Protein 3IHW (pdb70)

Sequence (167 aa):
FQGPELKVGIVGNLSSGKSALVHRYLTGTYVQEESSPEGGRFKKEIVVDGQSYLLLIRDEGGPPELQFAAWVDAVVFVFSLEDEISFQQTVYNYFLRLCSFRNASSEVPMMVLVGTQDAISAANPRVIIDDSRARKLSTDLKRCTYYETCATYGLNVERVFQDVAQKVVALR

Structure (mmCIF, N/CA/C/O backb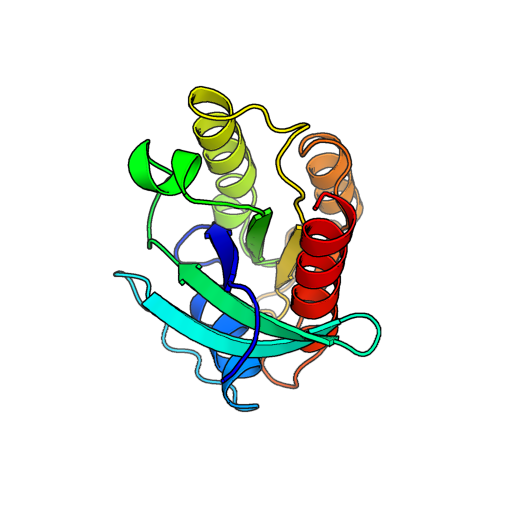one):
data_3IHW
#
_entry.id   3IHW
#
_cell.length_a   42.345
_cell.length_b   54.176
_cell.length_c   73.545
_cell.angle_alpha   90.000
_cell.angle_beta   90.000
_cell.angle_gamma   90.000
#
_symmetry.space_group_name_H-M   'P 21 21 21'
#
loop_
_entity.id
_entity.type
_entity.pdbx_description
1 polymer CENTG3
2 non-polymer 'UNKNOWN ATOM OR ION'
3 water water
#
loop_
_atom_site.group_PDB
_atom_site.id
_atom_site.type_symbol
_atom_site.label_atom_id
_atom_site.label_alt_id
_atom_site.label_comp_id
_atom_site.label_asym_id
_atom_site.label_entity_id
_atom_site.label_seq_id
_atom_site.pdbx_PDB_ins_code
_atom_site.Cartn_x
_atom_site.Cartn_y
_atom_site.Cartn_z
_atom_site.occupancy
_atom_site.B_iso_or_equiv
_atom_site.auth_seq_id
_atom_site.auth_comp_id
_atom_site.auth_asym_id
_atom_site.auth_atom_id
_atom_site.pdbx_PDB_model_num
ATOM 1 N N . PHE A 1 16 ? 13.575 34.156 26.339 1.00 34.89 87 PHE A N 1
ATOM 2 C CA . PHE A 1 16 ? 13.550 34.602 24.913 1.00 35.76 87 PHE A CA 1
ATOM 3 C C . PHE A 1 16 ? 14.102 33.473 24.027 1.00 34.97 87 PHE A C 1
ATOM 4 O O . PHE A 1 16 ? 15.312 33.359 23.880 1.00 36.43 87 PHE A O 1
ATOM 6 N N . GLN A 1 17 ? 13.212 32.640 23.470 1.00 34.56 88 GLN A N 1
ATOM 7 C CA . GLN A 1 17 ? 13.577 31.409 22.723 1.00 33.36 88 GLN A CA 1
ATOM 8 C C . GLN A 1 17 ? 13.352 31.419 21.194 1.00 32.88 88 GLN A C 1
ATOM 9 O O . GLN A 1 17 ? 13.615 30.380 20.528 1.00 32.32 88 GLN A O 1
ATOM 11 N N . GLY A 1 18 ? 12.848 32.541 20.649 1.00 30.93 89 GLY A N 1
ATOM 12 C CA . GLY A 1 18 ? 12.578 32.666 19.225 1.00 29.34 89 GLY A CA 1
ATOM 13 C C . GLY A 1 18 ? 11.172 32.275 18.762 1.00 27.94 89 GLY A C 1
ATOM 14 O O . GLY A 1 18 ? 10.371 31.732 19.527 1.00 26.92 89 GLY A O 1
ATOM 15 N N . PRO A 1 19 ? 10.872 32.551 17.486 1.00 26.26 90 PRO A N 1
ATOM 16 C CA . PRO A 1 19 ? 9.537 32.323 16.930 1.00 24.76 90 PRO A CA 1
ATOM 17 C C . PRO A 1 19 ? 9.036 30.874 17.075 1.00 22.97 90 PRO A C 1
ATOM 18 O O . PRO A 1 19 ? 9.838 29.924 16.961 1.00 22.22 90 PRO A O 1
ATOM 22 N N . GLU A 1 20 ? 7.728 30.711 17.284 1.00 19.78 91 GLU A N 1
ATOM 23 C CA . GLU A 1 20 ? 7.171 29.385 17.427 1.00 18.83 91 GLU A CA 1
ATOM 24 C C . GLU A 1 20 ? 6.933 28.720 16.062 1.00 18.16 91 GLU A C 1
ATOM 25 O O . GLU A 1 20 ? 6.489 29.363 15.108 1.00 17.40 91 GLU A O 1
ATOM 31 N N . LEU A 1 21 ? 7.295 27.438 15.978 1.00 17.01 92 LEU A N 1
ATOM 32 C CA . LEU A 1 21 ? 6.972 26.601 14.817 1.00 16.62 92 LEU A CA 1
ATOM 33 C C . LEU A 1 21 ? 6.116 25.444 15.281 1.00 15.96 92 LEU A C 1
ATOM 34 O O . LEU A 1 21 ? 6.423 24.825 16.289 1.00 16.24 92 LEU A O 1
ATOM 39 N N . LYS A 1 22 ? 5.061 25.138 14.516 1.00 16.49 93 LYS A N 1
ATOM 40 C CA . LYS A 1 22 ? 4.046 24.184 14.935 1.00 16.86 93 LYS A CA 1
ATOM 41 C C . LYS A 1 22 ? 4.187 22.869 14.162 1.00 15.63 93 LYS A C 1
ATOM 42 O O . LYS A 1 22 ? 3.944 22.813 12.976 1.00 16.21 93 LYS A O 1
ATOM 48 N N . VAL A 1 23 ? 4.596 21.818 14.868 1.00 15.77 94 VAL A N 1
ATOM 49 C CA . VAL A 1 23 ? 4.846 20.520 14.252 1.00 14.59 94 VAL A CA 1
ATOM 50 C C . VAL A 1 23 ? 3.949 19.484 14.863 1.00 13.75 94 VAL A C 1
ATOM 51 O O . VAL A 1 23 ? 4.008 19.243 16.054 1.00 13.80 94 VAL A O 1
ATOM 55 N N . GLY A 1 24 ? 3.094 18.900 14.028 1.00 13.46 95 GLY A N 1
ATOM 56 C CA . GLY A 1 24 ? 2.233 17.813 14.433 1.00 14.12 95 GLY A CA 1
ATOM 57 C C . GLY A 1 24 ? 2.846 16.503 14.032 1.00 14.09 95 GLY A C 1
ATOM 58 O O . GLY A 1 24 ? 3.560 16.457 13.057 1.00 14.13 95 GLY A O 1
ATOM 59 N N . ILE A 1 25 ? 2.582 15.471 14.835 1.00 13.97 96 ILE A N 1
ATOM 60 C CA . ILE A 1 25 ? 3.075 14.115 14.651 1.00 15.05 96 ILE A CA 1
ATOM 61 C C . ILE A 1 25 ? 1.824 13.252 14.493 1.00 15.27 96 ILE A C 1
ATOM 62 O O . ILE A 1 25 ? 0.931 13.254 15.360 1.00 15.10 96 ILE A O 1
ATOM 67 N N . VAL A 1 26 ? 1.756 12.520 13.391 1.00 15.90 97 VAL A N 1
ATOM 68 C CA . VAL A 1 26 ? 0.555 11.787 13.001 1.00 16.99 97 VAL A CA 1
ATOM 69 C C . VAL A 1 26 ? 0.867 10.317 12.645 1.00 17.51 97 VAL A C 1
ATOM 70 O O . VAL A 1 26 ? 1.757 10.040 11.827 1.00 17.69 97 VAL A O 1
ATOM 74 N N . GLY A 1 27 ? 0.113 9.395 13.260 1.00 17.38 98 GLY A N 1
ATOM 75 C CA . GLY A 1 27 ? 0.206 7.952 12.982 1.00 17.13 98 GLY A CA 1
ATOM 76 C C . GLY A 1 27 ? -0.567 7.168 14.036 1.00 18.11 98 GLY A C 1
ATOM 77 O O . GLY A 1 27 ? -1.094 7.754 14.994 1.00 17.46 98 GLY A O 1
ATOM 78 N N . ASN A 1 28 ? -0.593 5.840 13.911 1.00 18.45 99 ASN A N 1
ATOM 79 C CA . ASN A 1 28 ? -1.408 5.034 14.804 1.00 18.74 99 ASN A CA 1
ATOM 80 C C . ASN A 1 28 ? -0.592 4.610 16.050 1.00 19.06 99 ASN A C 1
ATOM 81 O O . ASN A 1 28 ? 0.577 4.979 16.228 1.00 17.61 99 ASN A O 1
ATOM 86 N N . LEU A 1 29 ? -1.249 3.937 16.963 1.00 19.53 100 LEU A N 1
ATOM 87 C CA . LEU A 1 29 ? -0.603 3.566 18.203 1.00 20.96 100 LEU A CA 1
ATOM 88 C C . LEU A 1 29 ? 0.541 2.564 18.090 1.00 21.29 100 LEU A C 1
ATOM 89 O O . LEU A 1 29 ? 1.302 2.401 19.052 1.00 22.54 100 LEU A O 1
ATOM 94 N N . SER A 1 30 ? 0.657 1.882 16.950 1.00 20.22 101 SER A N 1
ATOM 95 C CA . SER A 1 30 ? 1.770 0.965 16.724 1.00 21.91 101 SER A CA 1
ATOM 96 C C . SER A 1 30 ? 2.943 1.637 16.004 1.00 21.77 101 SER A C 1
ATOM 97 O O . SER A 1 30 ? 3.887 0.966 15.578 1.00 22.85 101 SER A O 1
ATOM 100 N N . SER A 1 31 ? 2.868 2.944 15.832 1.00 21.79 102 SER A N 1
ATOM 101 C CA . SER A 1 31 ? 3.754 3.578 14.871 1.00 20.61 102 SER A CA 1
ATOM 102 C C . SER A 1 31 ? 5.140 3.822 15.446 1.00 20.62 102 SER A C 1
ATOM 103 O O . SER A 1 31 ? 6.118 3.806 14.712 1.00 20.02 102 SER A O 1
ATOM 106 N N . GLY A 1 32 ? 5.218 4.058 16.745 1.00 20.94 103 GLY A N 1
ATOM 107 C CA . GLY A 1 32 ? 6.468 4.461 17.386 1.00 21.09 103 GLY A CA 1
ATOM 108 C C . GLY A 1 32 ? 6.665 5.958 17.555 1.00 21.44 103 GLY A C 1
ATOM 109 O O . GLY A 1 32 ? 7.776 6.422 17.950 1.00 20.09 103 GLY A O 1
ATOM 110 N N . LYS A 1 33 ? 5.591 6.726 17.344 1.00 20.67 104 LYS A N 1
ATOM 111 C CA . LYS A 1 33 ? 5.685 8.165 17.415 1.00 21.57 104 LYS A CA 1
ATOM 112 C C . LYS A 1 33 ? 5.938 8.732 18.818 1.00 22.13 104 LYS A C 1
ATOM 113 O O . LYS A 1 33 ? 6.617 9.761 18.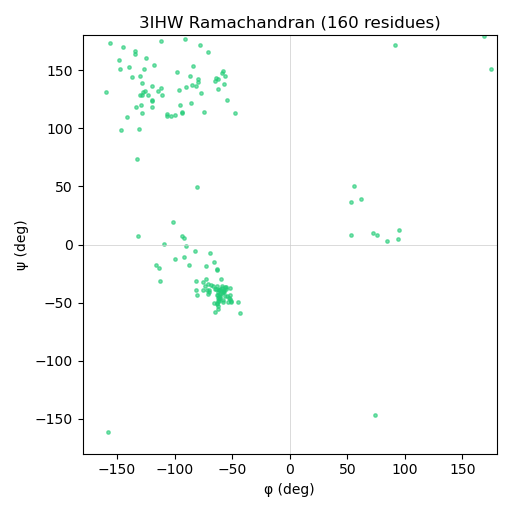933 1.00 21.64 104 LYS A O 1
ATOM 119 N N . SER A 1 34 ? 5.397 8.130 19.879 1.00 22.75 105 SER A N 1
ATOM 120 C CA . SER A 1 34 ? 5.734 8.606 21.239 1.00 22.94 105 SER A CA 1
ATOM 121 C C . SER A 1 34 ? 7.249 8.436 21.488 1.00 21.70 105 SER A C 1
ATOM 122 O O . SER A 1 34 ? 7.926 9.342 21.986 1.00 19.95 105 SER A O 1
ATOM 125 N N . ALA A 1 35 ? 7.771 7.268 21.129 1.00 20.95 106 ALA A N 1
ATOM 126 C CA . ALA A 1 35 ? 9.199 6.958 21.303 1.00 20.63 106 ALA A CA 1
ATOM 127 C C . ALA A 1 35 ? 10.083 7.918 20.505 1.00 20.22 106 ALA A C 1
ATOM 128 O O . ALA A 1 35 ? 11.124 8.377 20.995 1.00 21.20 106 ALA A O 1
ATOM 130 N N . LEU A 1 36 ? 9.628 8.252 19.302 1.00 20.06 107 LEU A N 1
ATOM 131 C CA . LEU A 1 36 ? 10.348 9.120 18.387 1.00 19.81 107 LEU A CA 1
ATOM 132 C C . LEU A 1 36 ? 10.515 10.517 18.993 1.00 19.78 107 LEU A C 1
ATOM 133 O O . LEU A 1 36 ? 11.612 11.028 19.047 1.00 17.48 107 LEU A O 1
ATOM 138 N N . VAL A 1 37 ? 9.406 11.115 19.429 1.00 19.19 108 VAL A N 1
ATOM 139 C CA . VAL A 1 37 ? 9.434 12.456 20.048 1.00 18.83 108 VAL A CA 1
ATOM 140 C C . VAL A 1 37 ? 10.253 12.379 21.334 1.00 18.12 108 VAL A C 1
ATOM 141 O O . VAL A 1 37 ? 11.104 13.249 21.601 1.00 17.02 108 VAL A O 1
ATOM 145 N N . HIS A 1 38 ? 10.041 11.336 22.129 1.00 18.43 109 HIS A N 1
ATOM 146 C CA . HIS A 1 38 ? 10.782 11.252 23.406 1.00 19.09 109 HIS A CA 1
ATOM 147 C C . HIS A 1 38 ? 12.315 11.179 23.246 1.00 18.93 109 HIS A C 1
ATOM 148 O O . HIS A 1 38 ? 13.074 11.924 23.910 1.00 19.61 109 HIS A O 1
ATOM 155 N N . ARG A 1 39 ? 12.787 10.314 22.353 1.00 19.85 110 ARG A N 1
ATOM 156 C CA . ARG A 1 39 ? 14.200 10.316 21.973 1.00 19.22 110 ARG A CA 1
ATOM 157 C C . ARG A 1 39 ? 14.663 11.709 21.534 1.00 19.45 110 ARG A C 1
ATOM 158 O O . ARG A 1 39 ? 15.743 12.179 21.912 1.00 18.73 110 ARG A O 1
ATOM 166 N N . TYR A 1 40 ? 13.872 12.346 20.701 1.00 18.80 111 TYR A N 1
ATOM 167 C CA . TYR A 1 40 ? 14.246 13.656 20.189 1.00 20.08 111 TYR A CA 1
ATOM 168 C C . TYR A 1 40 ? 14.402 14.666 21.333 1.00 20.40 111 TYR A C 1
ATOM 169 O O . TYR A 1 40 ? 15.356 15.420 21.359 1.00 19.48 111 TYR A O 1
ATOM 178 N N . LEU A 1 41 ? 13.454 14.689 22.260 1.00 20.62 112 LEU A N 1
ATOM 179 C CA . LEU A 1 41 ? 13.500 15.662 23.357 1.00 21.76 112 LEU A CA 1
ATOM 180 C C . LEU A 1 41 ? 14.570 15.367 24.437 1.00 23.01 112 LEU A C 1
ATOM 181 O O . LEU A 1 41 ? 15.164 16.285 24.982 1.00 21.06 112 LEU A O 1
ATOM 186 N N . THR A 1 42 ? 14.799 14.087 24.727 1.00 24.05 113 THR A N 1
ATOM 187 C CA . THR A 1 42 ? 15.603 13.700 25.893 1.00 25.42 113 THR A CA 1
ATOM 188 C C . THR A 1 42 ? 16.908 12.956 25.568 1.00 25.57 113 THR A C 1
ATOM 189 O O . THR A 1 42 ? 17.780 12.826 26.414 1.00 25.21 113 THR A O 1
ATOM 193 N N . GLY A 1 43 ? 17.031 12.426 24.362 1.00 26.71 114 GLY A N 1
ATOM 194 C CA . GLY A 1 43 ? 18.167 11.582 24.039 1.00 27.07 114 GLY A CA 1
ATOM 195 C C . GLY A 1 43 ? 18.097 10.183 24.617 1.00 27.91 114 GLY A C 1
ATOM 196 O O . GLY A 1 43 ? 19.074 9.436 24.519 1.00 28.52 114 GLY A O 1
ATOM 197 N N . THR A 1 44 ? 16.968 9.807 25.208 1.00 28.16 115 THR A N 1
ATOM 198 C CA . THR A 1 44 ? 16.767 8.442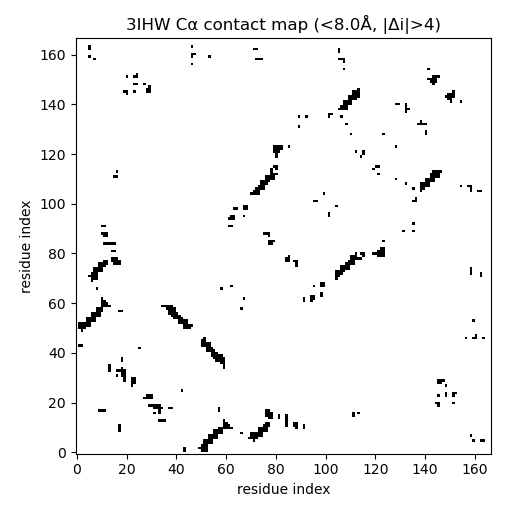 25.717 1.00 29.13 115 THR A CA 1
ATOM 199 C C . THR A 1 44 ? 15.598 7.675 25.015 1.00 29.71 115 THR A C 1
ATOM 200 O O . THR A 1 44 ? 14.638 8.277 24.520 1.00 28.84 115 THR A O 1
ATOM 204 N N . TYR A 1 45 ? 15.680 6.345 25.008 1.00 29.95 116 TYR A N 1
ATOM 205 C CA . TYR A 1 45 ? 14.625 5.515 24.449 1.00 31.35 116 TYR A CA 1
ATOM 206 C C . TYR A 1 45 ? 13.617 5.058 25.509 1.00 32.80 116 TYR A C 1
ATOM 207 O O . TYR A 1 45 ? 13.941 4.267 26.372 1.00 32.43 116 TYR A O 1
ATOM 216 N N . VAL A 1 46 ? 12.386 5.541 25.418 1.00 34.29 117 VAL A N 1
ATOM 217 C CA . VAL A 1 46 ? 11.316 5.026 26.267 1.00 36.24 117 VAL A CA 1
ATOM 218 C C . VAL A 1 46 ? 10.274 4.457 25.296 1.00 37.62 117 VAL A C 1
ATOM 219 O O . VAL A 1 46 ? 9.807 5.156 24.373 1.00 35.93 117 VAL A O 1
ATOM 223 N N . GLN A 1 47 ? 9.969 3.169 25.497 1.00 39.27 118 GLN A N 1
ATOM 224 C CA . GLN A 1 47 ? 9.096 2.406 24.599 1.00 40.61 118 GLN A CA 1
ATOM 225 C C . GLN A 1 47 ? 7.610 2.659 24.843 1.00 41.69 118 GLN A C 1
ATOM 226 O O . GLN A 1 47 ? 6.839 2.821 23.887 1.00 42.41 118 GLN A O 1
ATOM 232 N N . GLU A 1 48 ? 7.208 2.700 26.112 1.00 43.01 119 GLU A N 1
ATOM 233 C CA . GLU A 1 48 ? 5.807 2.927 26.456 1.00 43.67 119 GLU A CA 1
ATOM 234 C C . GLU A 1 48 ? 5.257 4.130 25.639 1.00 43.80 119 GLU A C 1
ATOM 235 O O . GLU A 1 48 ? 5.716 5.267 25.808 1.00 44.12 119 GLU A O 1
ATOM 237 N N . GLU A 1 49 ? 4.313 3.835 24.731 1.00 43.52 120 GLU A N 1
ATOM 238 C CA . GLU A 1 49 ? 3.590 4.852 23.933 1.00 43.31 120 GLU A CA 1
ATOM 239 C C . GLU A 1 49 ? 2.399 5.438 24.702 1.00 43.15 120 GLU A C 1
ATOM 240 O O . GLU A 1 49 ? 1.793 4.769 25.569 1.00 42.90 120 GLU A O 1
ATOM 246 N N . SER A 1 50 ? 2.058 6.677 24.338 1.00 43.00 121 SER A N 1
ATOM 247 C CA A SER A 1 50 ? 1.015 7.450 25.006 0.50 42.61 121 SER A CA 1
ATOM 248 C CA B SER A 1 50 ? 1.016 7.453 25.012 0.50 42.79 121 SER A CA 1
ATOM 249 C C . SER A 1 50 ? -0.279 7.424 24.190 1.00 42.68 121 SER A C 1
ATOM 250 O O . SER A 1 50 ? -0.346 8.029 23.103 1.00 42.30 121 SER A O 1
ATOM 255 N N . PRO A 1 51 ? -1.325 6.719 24.692 1.00 42.17 122 PRO A N 1
ATOM 256 C CA . PRO A 1 51 ? -2.609 6.776 23.972 1.00 41.48 122 PRO A CA 1
ATOM 257 C C . PRO A 1 51 ? -3.157 8.199 23.743 1.00 40.13 122 PRO A C 1
ATOM 258 O O . PRO A 1 51 ? -3.741 8.463 22.686 1.00 39.91 122 PRO A O 1
ATOM 262 N N . GLU A 1 52 ? -2.958 9.087 24.725 1.00 38.13 123 GLU A N 1
ATOM 263 C CA . GLU A 1 52 ? -3.472 10.455 24.673 1.00 36.83 123 GLU A CA 1
ATOM 264 C C . GLU A 1 52 ? -2.544 11.379 23.852 1.00 35.11 123 GLU A C 1
ATOM 265 O O . GLU A 1 52 ? -2.878 12.528 23.589 1.00 34.63 123 GLU A O 1
ATOM 267 N N . GLY A 1 53 ? -1.393 10.864 23.430 1.00 33.34 124 GLY A N 1
ATOM 268 C CA . GLY A 1 53 ? -0.400 11.683 22.757 1.00 31.62 124 GLY A CA 1
ATOM 269 C C . GLY A 1 53 ? 0.305 12.590 23.756 1.00 29.64 124 GLY A C 1
ATOM 270 O O . GLY A 1 53 ? 0.532 12.187 24.910 1.00 30.22 124 GLY A O 1
ATOM 271 N N . GLY A 1 54 ? 0.682 13.789 23.306 1.00 26.26 125 GLY A N 1
ATOM 272 C CA . GLY A 1 54 ? 1.504 14.688 24.106 1.00 24.55 125 GLY A CA 1
ATOM 273 C C . GLY A 1 54 ? 1.913 15.942 23.341 1.00 22.31 125 GLY A C 1
ATOM 274 O O . GLY A 1 54 ? 2.005 15.934 22.124 1.00 20.95 125 GLY A O 1
ATOM 275 N N . ARG A 1 55 ? 2.115 17.009 24.093 1.00 20.32 126 ARG A N 1
ATOM 276 C CA . ARG A 1 55 ? 2.453 18.315 23.614 1.00 20.06 126 ARG A CA 1
ATOM 277 C C . ARG A 1 55 ? 3.714 18.735 24.331 1.00 20.43 126 ARG A C 1
ATOM 278 O O . ARG A 1 55 ? 3.833 18.568 25.555 1.00 20.31 126 ARG A O 1
ATOM 286 N N . PHE A 1 56 ? 4.663 19.228 23.558 1.00 19.52 127 PHE A N 1
ATOM 287 C CA . PHE A 1 56 ? 5.987 19.483 24.044 1.00 20.36 127 PHE A CA 1
ATOM 288 C C . PHE A 1 56 ? 6.522 20.709 23.371 1.00 20.06 127 PHE A C 1
ATOM 289 O O . PHE A 1 56 ? 5.932 21.226 22.404 1.00 18.35 127 PHE A O 1
ATOM 297 N N . LYS A 1 57 ? 7.655 21.174 23.873 1.00 20.30 128 LYS A N 1
ATOM 298 C CA . LYS A 1 57 ? 8.324 22.287 23.257 1.00 21.81 128 LYS A CA 1
ATOM 299 C C . LYS A 1 57 ? 9.817 22.120 23.449 1.00 22.66 128 LYS A C 1
ATOM 300 O O . LYS A 1 57 ? 10.241 21.485 24.418 1.00 22.01 128 LYS A O 1
ATOM 306 N N . LYS A 1 58 ? 10.575 22.655 22.494 1.00 22.97 129 LYS A N 1
ATOM 307 C CA . LYS A 1 58 ? 12.023 22.479 22.417 1.00 23.18 129 LYS A CA 1
ATOM 308 C C . LYS A 1 58 ? 12.636 23.574 21.574 1.00 23.29 129 LYS A C 1
ATOM 309 O O . LYS A 1 58 ? 12.216 23.787 20.432 1.00 21.17 129 LYS A O 1
ATOM 315 N N . GLU A 1 59 ? 13.680 24.178 22.132 1.00 23.89 130 GLU A N 1
ATOM 316 C CA . GLU A 1 59 ? 14.435 25.217 21.472 1.00 25.42 130 GLU A CA 1
ATOM 317 C C . GLU A 1 59 ? 15.377 24.669 20.443 1.00 24.08 130 GLU A C 1
ATOM 318 O O . GLU A 1 59 ? 16.144 23.746 20.684 1.00 25.28 130 GLU A O 1
ATOM 324 N N . ILE A 1 60 ? 15.314 25.257 19.277 1.00 22.76 131 ILE A N 1
ATOM 325 C CA . ILE A 1 60 ? 16.137 24.793 18.177 1.00 22.40 131 ILE A CA 1
ATOM 326 C C . ILE A 1 60 ? 16.796 25.966 17.469 1.00 21.63 131 ILE A C 1
ATOM 327 O O . ILE A 1 60 ? 16.465 27.125 17.672 1.00 21.57 131 ILE A O 1
ATOM 332 N N . VAL A 1 61 ? 17.767 25.619 16.643 1.00 21.52 132 VAL A N 1
ATOM 333 C CA . VAL A 1 61 ? 18.474 26.548 15.833 1.00 21.49 132 VAL A CA 1
ATOM 334 C C . VAL A 1 61 ? 18.315 26.082 14.415 1.00 22.89 132 VAL A C 1
ATOM 335 O O . VAL A 1 61 ? 18.588 24.925 14.125 1.00 24.02 132 VAL A O 1
ATOM 339 N N . VAL A 1 62 ? 17.886 26.988 13.549 1.00 23.82 133 VAL A N 1
ATOM 340 C CA . VAL A 1 62 ? 17.755 26.738 12.125 1.00 24.42 133 VAL A CA 1
ATOM 341 C C . VAL A 1 62 ? 18.397 27.950 11.467 1.00 24.78 133 VAL A C 1
ATOM 342 O O . VAL A 1 62 ? 17.967 29.066 11.746 1.00 24.68 133 VAL A O 1
ATOM 346 N N . ASP A 1 63 ? 19.464 27.721 10.695 1.00 25.22 134 ASP A N 1
ATOM 347 C CA . ASP A 1 63 ? 20.141 28.756 9.896 1.00 27.18 134 ASP A CA 1
ATOM 348 C C . ASP A 1 63 ? 20.591 29.968 10.773 1.00 26.59 134 ASP A C 1
ATOM 349 O O . ASP A 1 63 ? 20.295 31.110 10.462 1.00 27.42 134 ASP A O 1
ATOM 354 N N . GLY A 1 64 ? 21.284 29.688 11.880 1.00 26.55 135 GLY A N 1
ATOM 355 C CA . GLY A 1 64 ? 21.840 30.756 12.754 1.00 24.95 135 GLY A CA 1
ATOM 356 C C . GLY A 1 64 ? 20.858 31.555 13.613 1.00 24.76 135 GLY A C 1
ATOM 357 O O . GLY A 1 64 ? 21.236 32.547 14.267 1.00 21.00 135 GLY A O 1
ATOM 358 N N . GLN A 1 65 ? 19.607 31.104 13.672 1.00 24.41 136 GLN A N 1
ATOM 359 C CA . GLN A 1 65 ? 18.583 31.793 14.436 1.00 24.54 136 GLN A CA 1
ATOM 360 C C . GLN A 1 65 ? 17.862 30.790 15.349 1.00 24.49 136 GLN A C 1
ATOM 361 O O . GLN A 1 65 ? 17.662 29.620 14.968 1.00 22.74 136 GLN A O 1
ATOM 367 N N . SER A 1 66 ? 17.474 31.259 16.541 1.00 22.92 137 SER A N 1
ATOM 368 C CA . SER A 1 66 ? 16.715 30.440 17.487 1.00 22.50 137 SER A CA 1
ATOM 369 C C . SER A 1 66 ? 15.219 30.376 17.137 1.00 22.17 137 SER A C 1
ATOM 370 O O . SER A 1 66 ? 14.638 31.381 16.704 1.00 20.77 137 SER A O 1
ATOM 373 N N . TYR A 1 67 ? 14.619 29.194 17.343 1.00 2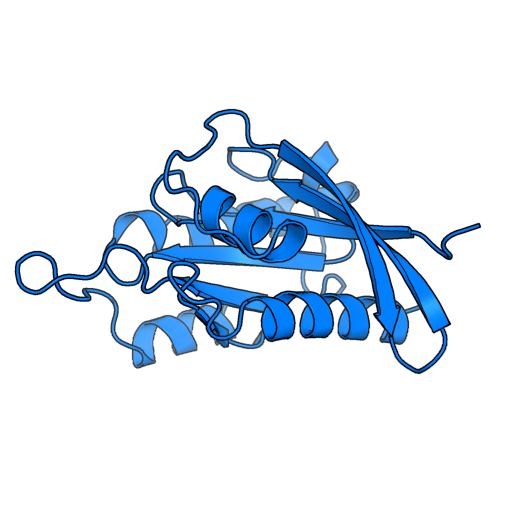0.27 138 TYR A N 1
ATOM 374 C CA . TYR A 1 67 ? 13.170 28.967 17.175 1.00 19.83 138 TYR A CA 1
ATOM 375 C C . TYR A 1 67 ? 12.679 28.052 18.302 1.00 19.60 138 TYR A C 1
ATOM 376 O O . TYR A 1 67 ? 13.455 27.308 18.916 1.00 18.66 138 TYR A O 1
ATOM 385 N N . LEU A 1 68 ? 11.407 28.188 18.638 1.00 19.58 139 LEU A N 1
ATOM 386 C CA . LEU A 1 68 ? 10.805 27.360 19.659 1.00 19.46 139 LEU A CA 1
ATOM 387 C C . LEU A 1 68 ? 9.910 26.397 18.882 1.00 19.69 139 LEU A C 1
ATOM 388 O O . LEU A 1 68 ? 8.952 26.800 18.228 1.00 18.74 139 LEU A O 1
ATOM 393 N N . LEU A 1 69 ? 10.277 25.121 18.899 1.00 17.89 140 LEU A N 1
ATOM 394 C CA . LEU A 1 69 ? 9.503 24.135 18.213 1.00 18.09 140 LEU A CA 1
ATOM 395 C C . LEU A 1 69 ? 8.368 23.650 19.132 1.00 17.93 140 LEU A C 1
ATOM 396 O O . LEU A 1 69 ? 8.625 23.141 20.229 1.00 18.79 140 LEU A O 1
ATOM 401 N N . LEU A 1 70 ? 7.130 23.803 18.679 1.00 17.63 141 LEU A N 1
ATOM 402 C CA . LEU A 1 70 ? 5.948 23.246 19.348 1.00 17.39 141 LEU A CA 1
ATOM 403 C C . LEU A 1 70 ? 5.611 21.900 18.683 1.00 17.96 141 LEU A C 1
ATOM 404 O O . LEU A 1 70 ? 5.424 21.828 17.442 1.00 17.85 141 LEU A O 1
ATOM 409 N N . ILE A 1 71 ? 5.627 20.841 19.493 1.00 15.97 1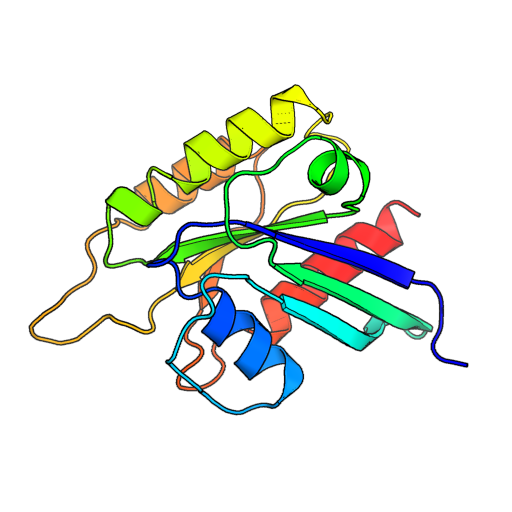42 ILE A N 1
ATOM 410 C CA . ILE A 1 71 ? 5.381 19.475 19.016 1.00 16.84 142 ILE A CA 1
ATOM 411 C C . ILE A 1 71 ? 4.045 19.041 19.594 1.00 16.45 142 ILE A C 1
ATOM 412 O O . ILE A 1 71 ? 3.808 19.197 20.805 1.00 14.92 142 ILE A O 1
ATOM 417 N N . ARG A 1 72 ? 3.178 18.550 18.720 1.00 17.56 143 ARG A N 1
ATOM 418 C CA . ARG A 1 72 ? 1.889 18.004 19.122 1.00 19.82 143 ARG A CA 1
ATOM 419 C C . ARG A 1 72 ? 1.668 16.625 18.552 1.00 21.55 143 ARG A C 1
ATOM 420 O O . ARG A 1 72 ? 1.533 16.454 17.350 1.00 20.60 143 ARG A O 1
ATOM 428 N N . ASP A 1 73 ? 1.633 15.640 19.434 1.00 23.78 144 ASP A N 1
ATOM 429 C CA . ASP A 1 73 ? 1.162 14.309 19.058 1.00 26.57 144 ASP A CA 1
ATOM 430 C C . ASP A 1 73 ? -0.250 14.178 19.619 1.00 27.95 144 ASP A C 1
ATOM 431 O O . ASP A 1 73 ? -0.437 14.131 20.829 1.00 28.99 144 ASP A O 1
ATOM 436 N N . GLU A 1 74 ? -1.253 14.146 18.745 1.00 29.28 145 GLU A N 1
ATOM 437 C CA . GLU A 1 74 ? -2.631 14.337 19.169 1.00 30.01 145 GLU A CA 1
ATOM 438 C C . GLU A 1 74 ? -3.278 13.001 19.598 1.00 30.18 145 GLU A C 1
ATOM 439 O O . GLU A 1 74 ? -4.322 12.988 20.252 1.00 30.50 145 GLU A O 1
ATOM 445 N N . GLY A 1 75 ? -2.678 11.882 19.203 1.00 29.72 146 GLY A N 1
ATOM 446 C CA . GLY A 1 75 ? -3.119 10.576 19.666 1.00 29.88 146 GLY A CA 1
ATOM 447 C C . GLY A 1 75 ? -4.258 9.921 18.914 1.00 30.22 146 GLY A C 1
ATOM 448 O O . GLY A 1 75 ? -4.709 8.843 19.326 1.00 32.40 146 GLY A O 1
ATOM 449 N N . GLY A 1 76 ? -4.750 10.543 17.843 1.00 28.70 147 GLY A N 1
ATOM 450 C CA . GLY A 1 76 ? -5.676 9.864 16.926 1.00 27.64 147 GLY A CA 1
ATOM 451 C C . GLY A 1 76 ? -5.683 10.508 15.543 1.00 26.11 147 GLY A C 1
ATOM 452 O O . GLY A 1 76 ? -4.754 11.245 15.210 1.00 25.93 147 GLY A O 1
ATOM 453 N N . PRO A 1 77 ? -6.734 10.248 14.736 1.00 24.65 148 PRO A N 1
ATOM 454 C CA . PRO A 1 77 ? -6.819 10.850 13.390 1.00 24.07 148 PRO A CA 1
ATOM 455 C C . PRO A 1 77 ? -6.779 12.378 13.448 1.00 23.35 148 PRO A C 1
ATOM 456 O O . PRO A 1 77 ? -7.261 12.946 14.400 1.00 23.75 148 PRO A O 1
ATOM 460 N N . PRO A 1 78 ? -6.238 13.043 12.417 1.00 22.37 149 PRO A N 1
ATOM 461 C CA . PRO A 1 78 ? -6.342 14.504 12.463 1.00 22.28 149 PRO A CA 1
ATOM 462 C C . PRO A 1 78 ? -7.786 14.980 12.448 1.00 22.56 149 PRO A C 1
ATOM 463 O O . PRO A 1 7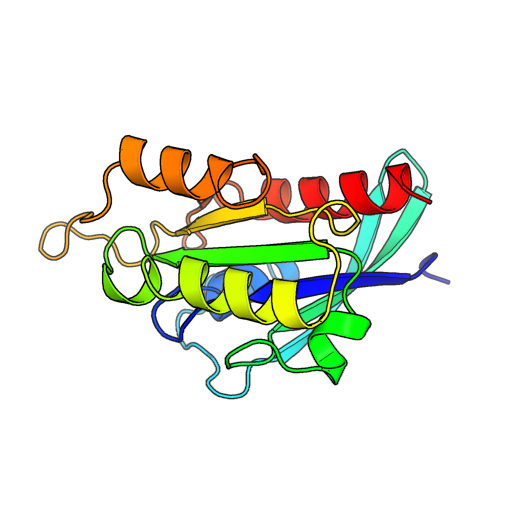8 ? -8.606 14.438 11.688 1.00 23.01 149 PRO A O 1
ATOM 467 N N . GLU A 1 79 ? -8.092 15.921 13.334 1.00 21.50 150 GLU A N 1
ATOM 468 C CA . GLU A 1 79 ? -9.355 16.653 13.296 1.00 22.95 150 GLU A CA 1
ATOM 469 C C . GLU A 1 79 ? -9.134 18.118 12.923 1.00 21.34 150 GLU A C 1
ATOM 470 O O . GLU A 1 79 ? -7.998 18.569 12.813 1.00 20.47 150 GLU A O 1
ATOM 476 N N . LEU A 1 80 ? -10.231 18.842 12.755 1.00 20.89 151 LEU A N 1
ATOM 477 C CA . LEU A 1 80 ? -10.217 20.248 12.362 1.00 20.94 151 LEU A CA 1
ATOM 478 C C . LEU A 1 80 ? -9.186 21.081 13.075 1.00 20.04 151 LEU A C 1
ATOM 479 O O . LEU A 1 80 ? -8.330 21.716 12.445 1.00 20.00 151 LEU A O 1
ATOM 484 N N . GLN A 1 81 ? -9.287 21.112 14.390 1.00 21.73 152 GLN A N 1
ATOM 485 C CA . GLN A 1 81 ? -8.447 22.018 15.188 1.00 21.95 152 GLN A CA 1
ATOM 486 C C . GLN A 1 81 ? -6.957 21.718 14.991 1.00 20.70 152 GLN A C 1
ATOM 487 O O . GLN A 1 81 ? -6.148 22.623 14.819 1.00 20.79 152 GLN A O 1
ATOM 493 N N . PHE A 1 82 ? -6.606 20.437 15.011 1.00 19.44 153 PHE A N 1
ATOM 494 C CA . PHE A 1 82 ? -5.230 20.043 14.764 1.00 17.77 153 PHE A CA 1
ATOM 495 C C . PHE A 1 82 ? -4.792 20.426 13.349 1.00 17.47 153 PHE A C 1
ATOM 496 O O . PHE A 1 82 ? -3.743 21.037 13.137 1.00 16.51 153 PHE A O 1
ATOM 504 N N . ALA A 1 83 ? -5.602 20.039 12.381 1.00 17.71 154 ALA A N 1
ATOM 505 C CA . ALA A 1 83 ? -5.286 20.272 10.990 1.00 18.05 154 ALA A CA 1
ATOM 506 C C . ALA A 1 83 ? -5.068 21.751 10.727 1.00 18.44 154 ALA A C 1
ATOM 507 O O . ALA A 1 83 ? -4.188 22.064 9.971 1.00 19.92 154 ALA A O 1
ATOM 509 N N . ALA A 1 84 ? -5.863 22.643 11.338 1.00 18.98 155 ALA A N 1
ATOM 510 C CA . ALA A 1 84 ? -5.679 24.097 11.181 1.00 18.47 155 ALA A CA 1
ATOM 511 C C . ALA A 1 84 ? -4.442 24.610 11.927 1.00 18.10 155 ALA A C 1
ATOM 512 O O . ALA A 1 84 ? -3.836 25.560 11.512 1.00 15.89 155 ALA A O 1
ATOM 514 N N . TRP A 1 85 ? -4.067 23.969 13.028 1.00 17.58 156 TRP A N 1
ATOM 515 C CA . TRP A 1 85 ? -2.925 24.459 13.833 1.00 18.74 156 TRP A CA 1
ATOM 516 C C . TRP A 1 85 ? -1.552 24.158 13.183 1.00 18.58 156 TRP A C 1
ATOM 517 O O . TRP A 1 85 ? -0.667 24.982 13.256 1.00 19.65 156 TRP A O 1
ATOM 528 N N . VAL A 1 86 ? -1.370 22.987 12.562 1.00 19.13 157 VAL A N 1
ATOM 529 C CA . VAL A 1 86 ? -0.058 22.603 12.079 1.00 18.02 157 VAL A CA 1
ATOM 530 C C . VAL A 1 86 ? 0.557 23.635 11.095 1.00 18.12 157 VAL A C 1
ATOM 531 O O . VAL A 1 86 ? -0.133 24.172 10.251 1.00 17.88 157 VAL A O 1
ATOM 535 N N . ASP A 1 87 ? 1.859 23.911 11.249 1.00 18.41 158 ASP A N 1
ATOM 536 C CA . ASP A 1 87 ? 2.739 24.344 10.132 1.00 18.06 158 ASP A CA 1
ATOM 537 C C . ASP A 1 87 ? 3.255 23.192 9.254 1.00 17.38 158 ASP A C 1
ATOM 538 O O . ASP A 1 87 ? 3.366 23.328 8.043 1.00 18.11 158 ASP A O 1
ATOM 543 N N . ALA A 1 88 ? 3.598 22.074 9.894 1.00 15.83 159 ALA A N 1
ATOM 544 C CA . ALA A 1 88 ? 4.117 20.907 9.245 1.00 14.96 159 ALA A CA 1
ATOM 545 C C . ALA A 1 88 ? 3.689 19.660 9.990 1.00 14.19 159 ALA A C 1
ATOM 546 O O . ALA A 1 88 ? 3.330 19.727 11.168 1.00 13.69 159 ALA A O 1
ATOM 548 N N . VAL A 1 89 ? 3.728 18.528 9.276 1.00 14.21 160 VAL A N 1
ATOM 549 C CA . VAL A 1 89 ? 3.350 17.227 9.863 1.00 12.84 160 VAL A CA 1
ATOM 550 C C . VAL A 1 89 ? 4.448 16.189 9.609 1.00 13.62 160 VAL A C 1
ATOM 551 O O . VAL A 1 89 ? 4.933 16.016 8.464 1.00 14.33 160 VAL A O 1
ATOM 555 N N . VAL A 1 90 ? 4.859 15.527 10.691 1.00 12.28 161 VAL A N 1
ATOM 556 C CA . VAL A 1 90 ? 5.641 14.289 10.601 1.00 13.65 161 VAL A CA 1
ATOM 557 C C . VAL A 1 90 ? 4.681 13.097 10.645 1.00 13.37 161 VAL A C 1
ATOM 558 O O . VAL A 1 90 ? 4.046 12.873 11.651 1.00 13.14 161 VAL A O 1
ATOM 562 N N . PHE A 1 91 ? 4.580 12.347 9.555 1.00 14.81 162 PHE A N 1
ATOM 563 C CA . PHE A 1 91 ? 3.778 11.122 9.525 1.00 15.18 162 PHE A CA 1
ATOM 564 C C . PHE A 1 91 ? 4.655 9.971 9.930 1.00 15.90 162 PHE A C 1
ATOM 565 O O . PHE A 1 91 ? 5.779 9.856 9.431 1.00 16.64 162 PHE A O 1
ATOM 573 N N . VAL A 1 92 ? 4.134 9.093 10.812 1.00 16.01 163 VAL A N 1
ATOM 574 C CA . VAL A 1 92 ? 4.921 7.962 11.365 1.00 15.77 163 VAL A CA 1
ATOM 575 C C . VAL A 1 92 ? 4.164 6.622 11.168 1.00 15.63 163 VAL A C 1
ATOM 576 O O . VAL A 1 92 ? 2.986 6.510 11.497 1.00 14.94 163 VAL A O 1
ATOM 580 N N . PHE A 1 93 ? 4.865 5.619 10.647 1.00 15.67 164 PHE A N 1
ATOM 581 C CA . PHE A 1 93 ? 4.413 4.220 10.703 1.00 15.67 164 PHE A CA 1
ATOM 582 C C . PHE A 1 93 ? 5.579 3.345 11.130 1.00 16.60 164 PHE A C 1
ATOM 583 O O . PHE A 1 93 ? 6.742 3.783 11.130 1.00 16.51 164 PHE A O 1
ATOM 591 N N . SER A 1 94 ? 5.254 2.116 11.541 1.00 16.12 165 SER A N 1
ATOM 592 C CA . SER A 1 94 ? 6.245 1.115 11.843 1.00 16.35 165 SER A CA 1
ATOM 593 C C . SER A 1 94 ? 6.509 0.183 10.672 1.00 16.37 165 SER A C 1
ATOM 594 O O . SER A 1 94 ? 5.569 -0.390 10.068 1.00 14.82 165 SER A O 1
ATOM 597 N N . LEU A 1 95 ? 7.804 -0.013 10.414 1.00 16.50 166 LEU A N 1
ATOM 598 C CA . LEU A 1 95 ? 8.273 -0.821 9.319 1.00 16.79 166 LEU A CA 1
ATOM 599 C C . LEU A 1 95 ? 7.851 -2.281 9.452 1.00 17.43 166 LEU A C 1
ATOM 600 O O . LEU A 1 95 ? 7.848 -3.002 8.475 1.00 16.41 166 LEU A O 1
ATOM 605 N N . GLU A 1 96 ? 7.530 -2.703 10.680 1.00 18.64 167 GLU A N 1
ATOM 606 C CA . GLU A 1 96 ? 6.997 -4.034 10.945 1.00 18.52 167 GLU A CA 1
ATOM 607 C C . GLU A 1 96 ? 5.472 -4.090 11.174 1.00 19.51 167 GLU A C 1
ATOM 608 O O . GLU A 1 96 ? 4.969 -5.097 11.690 1.00 20.20 167 GLU A O 1
ATOM 614 N N . ASP A 1 97 ? 4.710 -3.078 10.750 1.00 19.09 168 ASP A N 1
ATOM 615 C CA . ASP A 1 97 ? 3.258 -3.144 10.958 1.00 17.71 168 ASP A CA 1
ATOM 616 C C . ASP A 1 97 ? 2.432 -2.602 9.800 1.00 16.93 168 ASP A C 1
ATOM 617 O O . ASP A 1 97 ? 2.425 -1.388 9.505 1.00 15.66 168 ASP A O 1
ATOM 622 N N . GLU A 1 98 ? 1.749 -3.512 9.095 1.00 18.55 169 GLU A N 1
ATOM 623 C CA . GLU A 1 98 ? 0.969 -3.111 7.946 1.00 18.33 169 GLU A CA 1
ATOM 624 C C . GLU A 1 98 ? -0.133 -2.120 8.341 1.00 18.36 169 GLU A C 1
ATOM 625 O O . GLU A 1 98 ? -0.335 -1.110 7.663 1.00 16.92 169 GLU A O 1
ATOM 631 N N . ILE A 1 99 ? -0.823 -2.354 9.451 1.00 17.79 170 ILE A N 1
ATOM 632 C CA . ILE A 1 99 ? -1.947 -1.472 9.772 1.00 16.77 170 ILE A CA 1
ATOM 633 C C . ILE A 1 99 ? -1.484 -0.028 9.977 1.00 16.38 170 ILE A C 1
ATOM 634 O O . ILE A 1 99 ? -2.156 0.912 9.495 1.00 15.86 170 ILE A O 1
ATOM 639 N N . SER A 1 100 ? -0.337 0.154 10.653 1.00 15.83 171 SER A N 1
ATOM 640 C CA . SER A 1 100 ? 0.217 1.504 10.923 1.00 15.90 171 SER A CA 1
ATOM 641 C C . SER A 1 100 ? 0.532 2.230 9.592 1.00 16.42 171 SER A C 1
ATOM 642 O O . SER A 1 100 ? 0.307 3.454 9.454 1.00 15.15 171 SER A O 1
ATOM 645 N N . PHE A 1 101 ? 1.043 1.447 8.640 1.00 16.44 172 PHE A N 1
ATOM 646 C CA . PHE A 1 101 ? 1.380 1.909 7.302 1.00 17.63 172 PHE A CA 1
ATOM 647 C C . PHE A 1 101 ? 0.155 2.418 6.551 1.00 18.82 172 PHE A C 1
ATOM 648 O O . PHE A 1 101 ? 0.184 3.554 6.076 1.00 18.23 172 PHE A O 1
ATOM 656 N N . GLN A 1 102 ? -0.892 1.578 6.433 1.00 19.40 173 GLN A N 1
ATOM 657 C CA A GLN A 1 102 ? -2.182 1.976 5.824 0.50 19.42 173 GLN A CA 1
ATOM 658 C CA B GLN A 1 102 ? -2.158 1.997 5.798 0.50 19.59 173 GLN A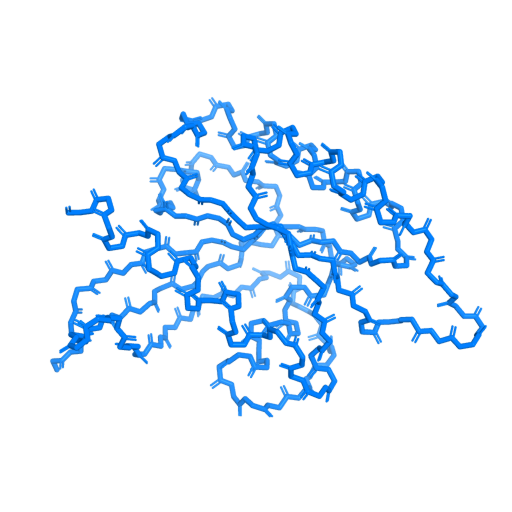 CA 1
ATOM 659 C C . GLN A 1 102 ? -2.814 3.162 6.541 1.00 19.31 173 GLN A C 1
ATOM 660 O O . GLN A 1 102 ? -3.494 3.997 5.929 1.00 18.14 173 GLN A O 1
ATOM 671 N N . THR A 1 103 ? -2.628 3.221 7.859 1.00 19.16 174 THR A N 1
ATOM 672 C CA . THR A 1 103 ? -3.249 4.286 8.669 1.00 19.19 174 THR A CA 1
ATOM 673 C C . THR A 1 103 ? -2.669 5.648 8.335 1.00 18.72 174 THR A C 1
ATOM 674 O O . THR A 1 103 ? -3.407 6.627 8.334 1.00 18.00 174 THR A O 1
ATOM 678 N N . VAL A 1 104 ? -1.370 5.711 8.025 1.00 18.68 175 VAL A N 1
ATOM 679 C CA . VAL A 1 104 ? -0.750 6.972 7.596 1.00 18.26 175 VAL A CA 1
ATOM 680 C C . VAL A 1 104 ? -1.424 7.589 6.401 1.00 17.39 175 VAL A C 1
ATOM 681 O O . VAL A 1 104 ? -1.643 8.790 6.379 1.00 17.57 175 VAL A O 1
ATOM 685 N N . TYR A 1 105 ? -1.738 6.771 5.398 1.00 18.26 176 TYR A N 1
ATOM 686 C CA . TYR A 1 105 ? -2.394 7.223 4.201 1.00 18.62 176 TYR A CA 1
ATOM 687 C C . TYR A 1 105 ? -3.789 7.768 4.520 1.00 19.01 176 TYR A C 1
ATOM 688 O O . TYR A 1 105 ? -4.118 8.890 4.146 1.00 18.56 176 TYR A O 1
ATOM 697 N N . ASN A 1 106 ? -4.595 6.997 5.254 1.00 18.78 177 ASN A N 1
ATOM 698 C CA . ASN A 1 106 ? -5.904 7.457 5.738 1.00 18.73 177 ASN A CA 1
ATOM 699 C C . ASN A 1 106 ? -5.812 8.799 6.474 1.00 17.30 177 ASN A C 1
ATOM 700 O O . ASN A 1 106 ? -6.588 9.739 6.209 1.00 16.23 177 ASN A O 1
ATOM 705 N N . TYR A 1 107 ? -4.843 8.905 7.379 1.00 15.88 178 TYR A N 1
ATOM 706 C CA . TYR A 1 107 ? -4.739 10.052 8.257 1.00 16.27 178 TYR A CA 1
ATOM 707 C C . TYR A 1 107 ? -4.290 11.284 7.442 1.00 15.63 178 TYR A C 1
ATOM 708 O O . TYR A 1 107 ? -4.640 12.411 7.765 1.00 15.13 178 TYR A O 1
ATOM 717 N N . PHE A 1 108 ? -3.462 11.048 6.440 1.00 14.58 179 PHE A N 1
ATOM 718 C CA . PHE A 1 108 ? -3.122 12.067 5.436 1.00 15.68 179 PHE A CA 1
ATOM 719 C C . PHE A 1 108 ? -4.347 12.517 4.673 1.00 16.43 179 PHE A C 1
ATOM 720 O O . PHE A 1 108 ? -4.560 13.707 4.508 1.00 17.23 179 PHE A O 1
ATOM 728 N N . LEU A 1 109 ? -5.150 11.566 4.180 1.00 17.07 180 LEU A N 1
ATOM 729 C CA . LEU A 1 109 ? -6.381 11.973 3.492 1.00 17.96 180 LEU A CA 1
ATOM 730 C C . LEU A 1 109 ? -7.294 12.857 4.381 1.00 17.86 180 LEU A C 1
ATOM 731 O O . LEU A 1 109 ? -7.888 13.795 3.867 1.00 16.32 180 LEU A O 1
ATOM 736 N N . ARG A 1 110 ? -7.365 12.574 5.687 1.00 18.26 181 ARG A N 1
ATOM 737 C CA . ARG A 1 110 ? -8.185 13.350 6.632 1.00 19.20 181 ARG A CA 1
ATOM 738 C C . ARG A 1 110 ? -7.617 14.757 6.868 1.00 18.96 181 ARG A C 1
ATOM 739 O O . ARG A 1 110 ? -8.354 15.712 6.953 1.00 18.18 181 ARG A O 1
ATOM 742 N N . LEU A 1 111 ? -6.303 14.872 6.984 1.00 18.89 182 LEU A N 1
ATOM 743 C CA . LEU A 1 111 ? -5.632 16.187 6.928 1.00 19.59 182 LEU A CA 1
ATOM 744 C C . LEU A 1 111 ? -6.070 16.988 5.692 1.00 19.62 182 LEU A C 1
ATOM 745 O O . LEU A 1 111 ? -6.443 18.147 5.791 1.00 19.91 182 LEU A O 1
ATOM 750 N N . CYS A 1 112 ? -6.042 16.354 4.526 1.00 20.37 183 CYS A N 1
ATOM 751 C CA . CYS A 1 112 ? -6.429 17.027 3.292 1.00 20.09 183 CYS A CA 1
ATOM 752 C C . CYS A 1 112 ? -7.900 17.477 3.275 1.00 20.55 183 CYS A C 1
ATOM 753 O O . CYS A 1 112 ? -8.258 18.409 2.569 1.00 19.18 183 CYS A O 1
ATOM 756 N N . SER A 1 113 ? -8.737 16.853 4.094 1.00 21.58 184 SER A N 1
ATOM 757 C CA . SER A 1 113 ? -10.108 17.364 4.294 1.00 21.66 184 SER A CA 1
ATOM 758 C C . SER A 1 113 ? -10.165 18.768 4.828 1.00 22.45 184 SER A C 1
ATOM 759 O O . SER A 1 113 ? -11.177 19.440 4.628 1.00 22.38 184 SER A O 1
ATOM 762 N N . PHE A 1 114 ? -9.147 19.165 5.600 1.00 22.84 185 PHE A N 1
ATOM 763 C CA . PHE A 1 114 ? -9.152 20.429 6.344 1.00 22.73 185 PHE A CA 1
ATOM 764 C C . PHE A 1 114 ? -8.122 21.411 5.818 1.00 22.83 185 PHE A C 1
ATOM 765 O O . PHE A 1 114 ? -8.341 22.615 5.921 1.00 23.50 185 PHE A O 1
ATOM 773 N N . ARG A 1 115 ? -7.001 20.904 5.296 1.00 21.65 186 ARG A N 1
ATOM 774 C CA . ARG A 1 115 ? -5.877 21.718 4.837 1.00 22.10 186 ARG A CA 1
ATOM 775 C C . ARG A 1 115 ? -5.474 21.406 3.433 1.00 22.59 186 ARG A C 1
ATOM 776 O O . ARG A 1 115 ? -5.565 20.283 2.976 1.00 22.91 186 ARG A O 1
ATOM 784 N N . ASN A 1 116 ? -4.939 22.422 2.792 1.00 23.72 187 ASN A N 1
ATOM 785 C CA . ASN A 1 116 ? -4.224 22.264 1.554 1.00 25.63 187 ASN A CA 1
ATOM 786 C C . ASN A 1 116 ? -2.851 21.662 1.824 1.00 26.32 187 ASN A C 1
ATOM 787 O O . ASN A 1 116 ? -2.027 22.309 2.427 1.00 26.58 187 ASN A O 1
ATOM 792 N N . ALA A 1 117 ? -2.624 20.431 1.346 1.00 27.39 188 ALA A N 1
ATOM 793 C CA . ALA A 1 117 ? -1.400 19.691 1.626 1.00 27.82 188 ALA A CA 1
ATOM 794 C C . ALA A 1 117 ? -0.175 20.383 1.059 1.00 28.49 188 ALA A C 1
ATOM 795 O O . ALA A 1 117 ? 0.891 20.300 1.643 1.00 28.68 188 ALA A O 1
ATOM 797 N N . SER A 1 118 ? -0.331 21.021 -0.105 1.00 28.98 189 SER A N 1
ATOM 798 C CA A SER A 1 118 ? 0.783 21.752 -0.722 0.50 28.75 189 SER A CA 1
ATOM 799 C CA B SER A 1 118 ? 0.738 21.789 -0.749 0.50 29.18 189 SER A CA 1
ATOM 800 C C . SER A 1 118 ? 1.278 22.915 0.156 1.00 28.34 189 SER A C 1
ATOM 801 O O . SER A 1 118 ? 2.421 23.342 0.036 1.00 29.45 189 SER A O 1
ATOM 806 N N . GLU A 1 119 ? 0.449 23.406 1.068 1.00 28.52 190 GLU A N 1
ATOM 807 C CA . GLU A 1 119 ? 0.843 24.504 1.961 1.00 27.85 190 GLU A CA 1
ATOM 808 C C . GLU A 1 119 ? 1.446 23.984 3.294 1.00 25.96 190 GLU A C 1
ATOM 809 O O . GLU A 1 119 ? 1.727 24.772 4.202 1.00 24.92 190 GLU A O 1
ATOM 815 N N . VAL A 1 120 ? 1.636 22.669 3.419 1.00 23.70 191 VAL A N 1
ATOM 816 C CA . VAL A 1 120 ? 1.991 22.057 4.735 1.00 21.26 191 VAL A CA 1
ATOM 817 C C . VAL A 1 120 ? 3.196 21.140 4.516 1.00 21.04 191 VAL A C 1
ATOM 818 O O . VAL A 1 120 ? 3.049 20.060 3.976 1.00 19.76 191 VAL A O 1
ATOM 822 N N . PRO A 1 121 ? 4.404 21.608 4.841 1.00 20.13 192 PRO A N 1
ATOM 823 C CA . PRO A 1 121 ? 5.516 20.682 4.645 1.00 19.98 192 PRO A CA 1
ATOM 824 C C . PRO A 1 121 ? 5.335 19.382 5.456 1.00 19.73 192 PRO A C 1
ATOM 825 O O . PRO A 1 121 ? 4.784 19.397 6.544 1.00 17.54 192 PRO A O 1
ATOM 829 N N . MET A 1 122 ? 5.829 18.279 4.905 1.00 19.31 193 MET A N 1
ATOM 830 C CA A MET A 1 122 ? 5.622 16.955 5.474 0.50 19.47 193 MET A CA 1
ATOM 831 C CA B MET A 1 122 ? 5.634 16.959 5.490 0.50 19.41 193 MET A CA 1
ATOM 832 C C . MET A 1 122 ? 6.895 16.122 5.425 1.00 18.96 193 MET A C 1
ATOM 833 O O . MET A 1 122 ? 7.738 16.324 4.565 1.00 19.71 193 MET A O 1
ATOM 842 N N . VAL A 1 123 ? 7.039 15.191 6.359 1.00 18.56 194 VAL A N 1
ATOM 843 C CA . VAL A 1 123 ? 8.133 14.234 6.332 1.00 18.48 194 VAL A CA 1
ATOM 844 C C . VAL A 1 123 ? 7.470 12.882 6.697 1.00 17.55 194 VAL A C 1
ATOM 845 O O . VAL A 1 123 ? 6.502 12.858 7.480 1.00 18.98 194 VAL A O 1
ATOM 849 N N . LEU A 1 124 ? 7.947 11.796 6.091 1.00 14.87 195 LEU A N 1
ATOM 850 C CA . LEU A 1 124 ? 7.427 10.493 6.333 1.00 13.91 195 LEU A CA 1
ATOM 851 C C . LEU A 1 124 ? 8.514 9.733 7.044 1.00 13.40 195 LEU A C 1
ATOM 852 O O . LEU A 1 124 ? 9.679 9.762 6.617 1.00 12.45 195 LEU A O 1
ATOM 857 N N . VAL A 1 125 ? 8.116 9.025 8.101 1.00 15.59 196 VAL A N 1
ATOM 858 C CA . VAL A 1 125 ? 9.013 8.239 8.937 1.00 14.81 196 VAL A CA 1
ATOM 859 C C . VAL A 1 125 ? 8.549 6.793 9.157 1.00 15.96 196 VAL A C 1
ATOM 860 O O . VAL A 1 125 ? 7.457 6.507 9.732 1.00 14.25 196 VAL A O 1
ATOM 864 N N . GLY A 1 126 ? 9.423 5.891 8.719 1.00 14.80 197 GLY A N 1
ATOM 865 C CA . GLY A 1 126 ? 9.280 4.463 8.943 1.00 17.20 197 GLY A CA 1
ATOM 866 C C . GLY A 1 126 ? 10.150 4.071 10.100 1.00 16.99 197 GLY A C 1
ATOM 867 O O . GLY A 1 126 ? 11.375 4.116 9.999 1.00 16.58 197 GLY A O 1
ATOM 868 N N . THR A 1 127 ? 9.544 3.682 11.227 1.00 18.51 198 THR A N 1
ATOM 869 C CA . THR A 1 127 ? 10.379 3.356 12.390 1.00 18.88 198 THR A CA 1
ATOM 870 C C . THR A 1 127 ? 10.843 1.882 12.372 1.00 20.48 198 THR A C 1
ATOM 871 O O . THR A 1 127 ? 10.116 0.984 11.925 1.00 19.86 198 THR A O 1
ATOM 875 N N . GLN A 1 128 ? 12.073 1.682 12.859 1.00 20.39 199 GLN A N 1
ATOM 876 C CA . GLN A 1 128 ? 12.760 0.385 12.882 1.00 20.08 199 GLN A CA 1
ATOM 877 C C . GLN A 1 128 ? 12.660 -0.266 14.252 1.00 21.15 199 GLN A C 1
ATOM 878 O O . GLN A 1 128 ? 12.999 -1.426 14.402 1.00 20.30 199 GLN A O 1
ATOM 884 N N . ASP A 1 129 ? 12.228 0.514 15.235 1.00 22.45 200 ASP A N 1
ATOM 885 C CA . ASP A 1 129 ? 12.329 0.191 16.653 1.00 23.80 200 ASP A CA 1
ATOM 886 C C . ASP A 1 129 ? 11.926 -1.245 17.014 1.00 23.87 200 ASP A C 1
ATOM 887 O O . ASP A 1 129 ? 12.643 -1.922 17.777 1.00 23.70 200 ASP A O 1
ATOM 892 N N . ALA A 1 130 ? 10.766 -1.671 16.522 1.00 23.19 201 ALA A N 1
ATOM 893 C CA . ALA A 1 130 ? 10.151 -2.941 16.969 1.00 24.38 201 ALA A CA 1
ATOM 894 C C . ALA A 1 130 ? 10.580 -4.150 16.137 1.00 24.83 201 ALA A C 1
ATOM 895 O O . ALA A 1 130 ? 10.184 -5.262 16.411 1.00 25.49 201 ALA A O 1
ATOM 897 N N . ILE A 1 131 ? 11.403 -3.932 15.123 1.00 25.67 202 ILE A N 1
ATOM 898 C CA . ILE A 1 131 ? 11.946 -5.026 14.334 1.00 26.22 202 ILE A CA 1
ATOM 899 C C . ILE A 1 131 ? 12.820 -5.945 15.240 1.00 27.06 202 ILE A C 1
ATOM 900 O O . ILE A 1 131 ? 13.515 -5.479 16.158 1.00 27.43 202 ILE A O 1
ATOM 905 N N . SER A 1 132 ? 12.745 -7.250 14.996 1.00 27.56 203 SER A N 1
ATOM 906 C CA . SER A 1 132 ? 13.630 -8.207 15.669 1.00 28.51 203 SER A CA 1
ATOM 907 C C . SER A 1 132 ? 13.714 -9.442 14.797 1.00 28.97 203 SER A C 1
ATOM 908 O O . SER A 1 132 ? 12.983 -9.563 13.806 1.00 29.13 203 SER A O 1
ATOM 911 N N . ALA A 1 133 ? 14.581 -10.372 15.189 1.00 29.81 204 ALA A N 1
ATOM 912 C CA . ALA A 1 133 ? 14.753 -11.647 14.461 1.00 30.09 204 ALA A CA 1
ATOM 913 C C . ALA A 1 133 ? 13.415 -12.361 14.242 1.00 30.45 204 ALA A C 1
ATOM 914 O O . ALA A 1 133 ? 13.153 -12.909 13.172 1.00 31.53 204 ALA A O 1
ATOM 916 N N . ALA A 1 134 ? 12.587 -12.384 15.279 1.00 30.37 205 ALA A N 1
ATOM 917 C CA . ALA A 1 134 ? 11.346 -13.140 15.231 1.00 30.36 205 ALA A CA 1
ATOM 918 C C . ALA A 1 134 ? 10.194 -12.274 14.734 1.00 29.56 205 ALA A C 1
ATOM 919 O O . ALA A 1 134 ? 9.118 -12.786 14.447 1.00 29.17 205 ALA A O 1
ATOM 921 N N . ASN A 1 135 ? 10.436 -10.969 14.642 1.00 29.19 206 ASN A N 1
ATOM 922 C CA . ASN A 1 135 ? 9.426 -9.993 14.193 1.00 28.05 206 ASN A CA 1
ATOM 923 C C . ASN A 1 135 ? 10.018 -9.041 13.143 1.00 28.09 206 ASN A C 1
ATOM 924 O O . ASN A 1 135 ? 10.291 -7.853 13.450 1.00 26.79 206 ASN A O 1
ATOM 929 N N . PRO A 1 136 ? 10.229 -9.553 11.912 1.00 28.38 207 PRO A N 1
ATOM 930 C CA . PRO A 1 136 ? 10.962 -8.840 10.866 1.00 28.87 207 PRO A CA 1
ATOM 931 C C . PRO A 1 136 ? 10.135 -7.749 10.180 1.00 29.00 207 PRO A C 1
ATOM 932 O O . PRO A 1 136 ? 8.915 -7.643 10.402 1.00 28.28 207 PRO A O 1
ATOM 936 N N . ARG A 1 137 ? 10.816 -6.961 9.342 1.00 28.09 208 ARG A N 1
ATOM 937 C CA . ARG A 1 137 ? 10.220 -5.855 8.634 1.00 27.33 208 ARG A CA 1
ATOM 938 C C . ARG A 1 137 ? 9.175 -6.387 7.672 1.00 26.48 208 ARG A C 1
ATOM 939 O O . ARG A 1 137 ? 9.420 -7.373 7.000 1.00 24.39 208 ARG A O 1
ATOM 947 N N . VAL A 1 138 ? 8.051 -5.679 7.543 1.00 25.65 209 VAL A N 1
ATOM 948 C CA . VAL A 1 138 ? 6.990 -6.105 6.642 1.00 24.92 209 VAL A CA 1
ATOM 949 C C . VAL A 1 138 ? 6.782 -5.155 5.464 1.00 24.20 209 VAL A C 1
ATOM 950 O O . VAL A 1 138 ? 6.179 -5.532 4.453 1.00 23.30 209 VAL A O 1
ATOM 954 N N . ILE A 1 139 ? 7.252 -3.920 5.599 1.00 23.42 210 ILE A N 1
ATOM 955 C CA A ILE A 1 139 ? 6.958 -2.885 4.620 0.50 23.28 210 ILE A CA 1
ATOM 956 C CA B ILE A 1 139 ? 6.958 -2.870 4.632 0.50 22.98 210 ILE A CA 1
ATOM 957 C C . ILE A 1 139 ? 8.180 -2.666 3.742 1.00 22.94 210 ILE A C 1
ATOM 958 O O . ILE A 1 139 ? 9.208 -2.214 4.214 1.00 21.71 210 ILE A O 1
ATOM 967 N N . ASP A 1 140 ? 8.058 -3.003 2.463 1.00 23.87 211 ASP A N 1
ATOM 968 C CA . ASP A 1 140 ? 9.147 -2.812 1.497 1.00 24.77 211 ASP A CA 1
ATOM 969 C C . ASP A 1 140 ? 9.440 -1.332 1.337 1.00 24.98 211 ASP A C 1
ATOM 970 O O . ASP A 1 140 ? 8.517 -0.514 1.321 1.00 24.91 211 ASP A O 1
ATOM 975 N N . ASP A 1 141 ? 10.718 -1.002 1.181 1.00 25.04 212 ASP A N 1
ATOM 976 C CA . ASP A 1 141 ? 11.156 0.396 0.945 1.00 24.77 212 ASP A CA 1
ATOM 977 C C . ASP A 1 141 ? 10.449 0.994 -0.278 1.00 24.90 212 ASP A C 1
ATOM 978 O O . ASP A 1 141 ? 10.046 2.161 -0.260 1.00 23.17 212 ASP A O 1
ATOM 983 N N . SER A 1 142 ? 10.253 0.193 -1.332 1.00 24.86 213 SER A N 1
ATOM 984 C CA . SER A 1 142 ? 9.554 0.708 -2.508 1.00 25.25 213 SER A CA 1
ATOM 985 C C . SER A 1 142 ? 8.151 1.230 -2.186 1.00 24.84 213 SER A C 1
ATOM 986 O O . SER A 1 142 ? 7.728 2.269 -2.718 1.00 25.04 213 SER A O 1
ATOM 989 N N . ARG A 1 143 ? 7.427 0.512 -1.329 1.00 24.50 214 ARG A N 1
ATOM 990 C CA . ARG A 1 143 ? 6.077 0.906 -0.916 1.00 23.82 214 ARG A CA 1
ATOM 991 C C . ARG A 1 143 ? 6.127 2.144 -0.033 1.00 22.82 214 ARG A C 1
ATOM 992 O O . ARG A 1 143 ? 5.262 3.002 -0.120 1.00 22.55 214 ARG A O 1
ATOM 1000 N N . ALA A 1 144 ? 7.126 2.222 0.843 1.00 22.14 215 ALA A N 1
ATOM 1001 C CA . ALA A 1 144 ? 7.300 3.418 1.667 1.00 21.44 215 ALA A CA 1
ATOM 1002 C C . ALA A 1 144 ? 7.457 4.61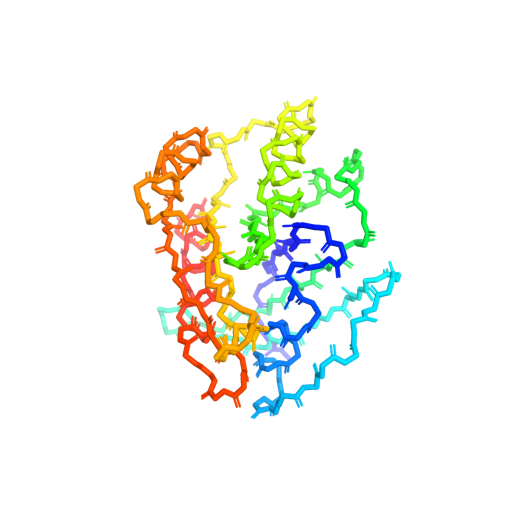3 0.739 1.00 21.21 215 ALA A C 1
ATOM 1003 O O . ALA A 1 144 ? 6.844 5.649 0.936 1.00 20.71 215 ALA A O 1
ATOM 1005 N N . ARG A 1 145 ? 8.310 4.465 -0.264 1.00 22.26 216 ARG A N 1
ATOM 1006 C CA . ARG A 1 145 ? 8.582 5.581 -1.210 1.00 21.90 216 ARG A CA 1
ATOM 1007 C C . ARG A 1 145 ? 7.378 5.972 -2.046 1.00 22.79 216 ARG A C 1
ATOM 1008 O O . ARG A 1 145 ? 7.179 7.164 -2.356 1.00 22.42 216 ARG A O 1
ATOM 1016 N N . LYS A 1 146 ? 6.597 4.967 -2.459 1.00 22.96 217 LYS A N 1
ATOM 1017 C CA . LYS A 1 146 ? 5.350 5.226 -3.192 1.00 24.17 217 LYS A CA 1
ATOM 1018 C C . LYS A 1 146 ? 4.421 6.042 -2.280 1.00 23.55 217 LYS A C 1
ATOM 1019 O O . LYS A 1 146 ? 3.830 7.050 -2.691 1.00 24.07 217 LYS A O 1
ATOM 1025 N N . LEU A 1 147 ? 4.327 5.628 -1.030 1.00 22.97 218 LEU A N 1
ATOM 1026 C CA . LEU A 1 147 ? 3.559 6.422 -0.064 1.00 22.15 218 LEU A CA 1
ATOM 1027 C C . LEU A 1 147 ? 4.086 7.850 0.058 1.00 22.18 218 LEU A C 1
ATOM 1028 O O . LEU A 1 147 ? 3.305 8.795 0.175 1.00 21.51 218 LEU A O 1
ATOM 1033 N N . SER A 1 148 ? 5.401 8.019 0.049 1.00 21.67 219 SER A N 1
ATOM 1034 C CA . SER A 1 148 ? 5.927 9.375 0.115 1.00 22.24 219 SER A CA 1
ATOM 1035 C C . SER A 1 148 ? 5.431 10.244 -1.056 1.00 22.57 219 SER A C 1
ATOM 1036 O O . SER A 1 148 ? 5.161 11.427 -0.880 1.00 21.41 219 SER A O 1
ATOM 1039 N N . THR A 1 149 ? 5.283 9.657 -2.239 1.00 23.91 220 THR A N 1
ATOM 1040 C CA . THR A 1 149 ? 4.891 10.422 -3.412 1.00 25.21 220 THR A CA 1
ATOM 1041 C C . THR A 1 149 ? 3.411 10.770 -3.357 1.00 26.17 220 THR A C 1
ATOM 1042 O O . THR A 1 149 ? 3.024 11.840 -3.818 1.00 26.11 220 THR A O 1
ATOM 1046 N N . ASP A 1 150 ? 2.595 9.891 -2.768 1.00 26.89 221 ASP A N 1
ATOM 1047 C CA . ASP A 1 150 ? 1.198 10.246 -2.448 1.00 27.28 221 ASP A CA 1
ATOM 1048 C C . ASP A 1 150 ? 1.122 11.433 -1.484 1.00 26.97 221 ASP A C 1
ATOM 1049 O O . ASP A 1 150 ? 0.251 12.274 -1.640 1.00 26.73 221 ASP A O 1
ATOM 1054 N N . LEU A 1 151 ? 2.030 11.514 -0.509 1.00 27.18 222 LEU A N 1
ATOM 1055 C CA . LEU A 1 151 ? 2.047 12.631 0.444 1.00 27.55 222 LEU A CA 1
ATOM 1056 C C . LEU A 1 151 ? 2.718 13.899 -0.137 1.00 28.74 222 LEU A C 1
ATOM 1057 O O . LEU A 1 151 ? 3.608 14.519 0.499 1.00 28.72 222 LEU A O 1
ATOM 1062 N N . LYS A 1 152 ? 2.290 14.280 -1.333 1.00 29.04 223 LYS A N 1
ATOM 1063 C CA . LYS A 1 152 ? 2.856 15.432 -2.021 1.00 30.15 223 LYS A CA 1
ATOM 1064 C C . LYS A 1 152 ? 4.381 15.362 -2.150 1.00 29.91 223 LYS A C 1
ATOM 1065 O O . LYS A 1 152 ? 5.077 16.376 -2.055 1.00 30.34 223 LYS A O 1
ATOM 1068 N N . ARG A 1 153 ? 4.887 14.142 -2.364 1.00 29.71 224 ARG A N 1
ATOM 1069 C CA . ARG A 1 153 ? 6.304 13.880 -2.641 1.00 29.45 224 ARG A CA 1
ATOM 1070 C C . ARG A 1 153 ? 7.225 14.298 -1.494 1.00 28.02 224 ARG A C 1
ATOM 1071 O O . ARG A 1 153 ? 8.321 14.775 -1.715 1.00 29.13 224 ARG A O 1
ATOM 1074 N N . CYS A 1 154 ? 6.794 14.072 -0.263 1.00 26.63 225 CYS A N 1
ATOM 1075 C CA . CYS A 1 154 ? 7.576 14.437 0.919 1.00 24.01 225 CYS A CA 1
ATOM 1076 C C . CYS A 1 154 ? 8.812 13.552 1.113 1.00 22.40 225 CYS A C 1
ATOM 1077 O O . CYS A 1 154 ? 8.963 12.483 0.465 1.00 22.98 225 CYS A O 1
ATOM 1080 N N . THR A 1 155 ? 9.704 14.006 1.975 1.00 20.66 226 THR A N 1
ATOM 1081 C CA . THR A 1 155 ? 10.972 13.316 2.243 1.00 20.62 226 THR A CA 1
ATOM 1082 C C . THR A 1 155 ? 10.723 12.154 3.191 1.00 19.51 226 THR A C 1
ATOM 1083 O O . THR A 1 155 ? 9.919 12.268 4.103 1.00 18.75 226 THR A O 1
ATOM 1087 N N . TYR A 1 156 ? 11.380 11.032 2.935 1.00 18.80 227 TYR A N 1
ATOM 1088 C CA . TYR A 1 156 ? 11.209 9.802 3.712 1.00 18.73 227 TYR A CA 1
ATOM 1089 C C . TYR A 1 156 ? 12.496 9.441 4.461 1.00 19.58 227 TYR A C 1
ATOM 1090 O O . TYR A 1 156 ? 13.591 9.484 3.895 1.00 19.58 227 TYR A O 1
ATOM 1099 N N . TYR A 1 157 ? 12.363 9.132 5.746 1.00 20.09 228 TYR A N 1
ATOM 1100 C CA . TYR A 1 157 ? 13.462 8.688 6.575 1.00 21.13 228 TYR A CA 1
ATOM 1101 C C . TYR A 1 157 ? 13.093 7.389 7.299 1.00 21.19 228 TYR A C 1
ATOM 1102 O O . TYR A 1 157 ? 11.984 7.286 7.823 1.00 21.27 228 TYR A O 1
ATOM 1111 N N . GLU A 1 158 ? 14.024 6.428 7.394 1.00 21.18 229 GLU A N 1
ATOM 1112 C CA . GLU A 1 158 ? 13.963 5.429 8.468 1.00 20.94 229 GLU A CA 1
ATOM 1113 C C . GLU A 1 158 ? 14.629 5.952 9.740 1.00 20.95 229 GLU A C 1
ATOM 1114 O O . GLU A 1 158 ? 15.699 6.585 9.697 1.00 21.91 229 GLU A O 1
ATOM 1120 N N . THR A 1 159 ? 13.980 5.692 10.873 1.00 19.07 230 THR A N 1
ATOM 1121 C CA . THR A 1 159 ? 14.517 6.016 12.168 1.00 17.80 230 THR A CA 1
ATOM 1122 C C . THR A 1 159 ? 14.575 4.807 13.092 1.00 18.02 230 THR A C 1
ATOM 1123 O O . THR A 1 159 ? 13.914 3.766 12.873 1.00 17.11 230 THR A O 1
ATOM 1127 N N . CYS A 1 160 ? 15.401 4.946 14.110 1.00 18.65 231 CYS A N 1
ATOM 1128 C CA . CYS A 1 160 ? 15.516 3.966 15.184 1.00 19.81 231 CYS A CA 1
ATOM 1129 C C . CYS A 1 160 ? 15.814 4.668 16.474 1.00 19.13 231 CYS A C 1
ATOM 1130 O O . CYS A 1 160 ? 16.963 4.957 16.780 1.00 19.50 231 CYS A O 1
ATOM 1133 N N . ALA A 1 161 ? 14.774 4.881 17.266 1.00 19.11 232 ALA A N 1
ATOM 1134 C CA . ALA A 1 161 ? 14.879 5.675 18.485 1.00 19.34 232 ALA A CA 1
ATOM 1135 C C . ALA A 1 161 ? 15.654 4.943 19.626 1.00 19.85 232 ALA A C 1
ATOM 1136 O O . ALA A 1 161 ? 16.090 5.593 20.567 1.00 18.98 232 ALA A O 1
ATOM 1138 N N . THR A 1 162 ? 15.789 3.612 19.518 1.00 20.69 233 THR A N 1
ATOM 1139 C CA . THR A 1 162 ? 16.617 2.800 20.435 1.00 21.84 233 THR A CA 1
ATOM 1140 C C . THR A 1 162 ? 18.021 3.406 20.519 1.00 22.37 233 THR A C 1
ATOM 1141 O O . THR A 1 162 ? 18.595 3.471 21.601 1.00 22.72 233 THR A O 1
ATOM 1145 N N . TYR A 1 163 ? 18.548 3.913 19.397 1.00 21.27 234 TYR A N 1
ATOM 1146 C CA . TYR A 1 163 ? 19.861 4.570 19.395 1.00 21.02 234 TYR A CA 1
ATOM 1147 C C . TYR A 1 163 ? 19.948 5.937 18.679 1.00 21.24 234 TYR A C 1
ATOM 1148 O O . TYR A 1 163 ? 21.048 6.502 18.551 1.00 21.83 234 TYR A O 1
ATOM 1157 N N . GLY A 1 164 ? 18.816 6.502 18.248 1.00 20.05 235 GLY A N 1
ATOM 1158 C CA . GLY A 1 164 ? 18.811 7.880 17.729 1.00 19.74 235 GLY A CA 1
ATOM 1159 C C . GLY A 1 164 ? 18.962 8.036 16.244 1.00 18.98 235 GLY A C 1
ATOM 1160 O O . GLY A 1 164 ? 19.061 9.153 15.723 1.00 18.33 235 GLY A O 1
ATOM 1161 N N . LEU A 1 165 ? 18.984 6.922 15.516 1.00 19.46 236 LEU A N 1
ATOM 1162 C CA . LEU A 1 165 ? 19.153 7.004 14.071 1.00 19.14 236 LEU A CA 1
ATOM 1163 C C . LEU A 1 165 ? 18.123 7.912 13.409 1.00 18.87 236 LEU A C 1
ATOM 1164 O O . LEU A 1 165 ? 16.927 7.702 13.583 1.00 17.65 236 LEU A O 1
ATOM 1169 N N . ASN A 1 166 ? 18.613 8.918 12.664 1.00 18.80 237 ASN A N 1
ATOM 1170 C CA . ASN A 1 166 ? 17.798 9.939 11.954 1.00 19.25 237 ASN A CA 1
ATOM 1171 C C . ASN A 1 166 ? 16.749 10.728 12.748 1.00 19.17 237 ASN A C 1
ATOM 1172 O O . ASN A 1 166 ? 16.005 11.490 12.168 1.00 19.32 237 ASN A O 1
ATOM 1177 N N . VAL A 1 167 ? 16.738 10.581 14.062 1.00 20.81 238 VAL A N 1
ATOM 1178 C CA . VAL A 1 167 ? 15.749 11.264 14.908 1.00 21.43 238 VAL A CA 1
ATOM 1179 C C . VAL A 1 167 ? 15.931 12.771 14.842 1.00 21.06 238 VAL A C 1
ATOM 1180 O O . VAL A 1 167 ? 15.022 13.477 14.406 1.00 20.79 238 VAL A O 1
ATOM 1184 N N . GLU A 1 168 ? 17.120 13.257 15.201 1.00 21.49 239 GLU A N 1
ATOM 1185 C CA . GLU A 1 168 ? 17.415 14.678 15.060 1.00 21.80 239 GLU A CA 1
ATOM 1186 C C . GLU A 1 168 ? 17.266 15.133 13.615 1.00 20.45 239 GLU A C 1
ATOM 1187 O O . GLU A 1 168 ? 16.669 16.191 13.380 1.00 20.62 239 GLU A O 1
ATOM 1193 N N . ARG A 1 169 ? 17.729 14.357 12.622 1.00 20.54 240 ARG A N 1
ATOM 1194 C CA . ARG A 1 169 ? 17.605 14.815 11.211 1.00 19.05 240 ARG A CA 1
ATOM 1195 C C . ARG A 1 169 ? 16.154 15.080 10.792 1.00 19.06 240 ARG A C 1
ATOM 1196 O O . ARG A 1 169 ? 15.896 16.047 10.034 1.00 19.66 240 ARG A O 1
ATOM 1198 N N . VAL A 1 170 ? 15.218 14.258 11.278 1.00 17.68 241 VAL A N 1
ATOM 1199 C CA . VAL A 1 170 ? 13.800 14.402 10.938 1.00 18.04 241 VAL A CA 1
ATOM 1200 C C . VAL A 1 170 ? 13.207 15.732 11.397 1.00 18.27 241 VAL A C 1
ATOM 1201 O O . VAL A 1 170 ? 12.548 16.419 10.621 1.00 19.78 241 VAL A O 1
ATOM 1205 N N . PHE A 1 171 ? 13.443 16.079 12.654 1.00 17.54 242 PHE A N 1
ATOM 1206 C CA . PHE A 1 171 ? 12.914 17.325 13.204 1.00 17.41 242 PHE A CA 1
ATOM 1207 C C . PHE A 1 171 ? 13.573 18.599 12.685 1.00 17.80 242 PHE A C 1
ATOM 1208 O O . PHE A 1 171 ? 12.869 19.601 12.346 1.00 15.89 242 PHE A O 1
ATOM 1216 N N . GLN A 1 172 ? 14.890 18.563 12.574 1.00 19.77 243 GLN A N 1
ATOM 1217 C CA . GLN A 1 172 ? 15.619 19.654 11.853 1.00 21.36 243 GLN A CA 1
ATOM 1218 C C . GLN A 1 172 ? 15.072 19.869 10.428 1.00 21.26 243 GLN A C 1
ATOM 1219 O O . GLN A 1 172 ? 14.817 21.031 9.969 1.00 20.04 243 GLN A O 1
ATOM 1225 N N . ASP A 1 173 ? 14.843 18.772 9.720 1.00 21.41 244 ASP A N 1
ATOM 1226 C CA . ASP A 1 173 ? 14.351 18.837 8.332 1.00 22.44 244 ASP A CA 1
ATOM 1227 C C . ASP A 1 173 ? 13.017 19.598 8.243 1.00 21.62 244 ASP A C 1
ATOM 1228 O O . ASP A 1 173 ? 12.873 20.519 7.432 1.00 22.02 244 ASP A O 1
ATOM 1233 N N . VAL A 1 174 ? 12.056 19.232 9.096 1.00 23.02 245 VAL A N 1
ATOM 1234 C CA . VAL A 1 174 ? 10.727 19.878 9.132 1.00 22.82 245 VAL A CA 1
ATOM 1235 C C . VAL A 1 174 ? 10.813 21.288 9.722 1.00 22.28 245 VAL A C 1
ATOM 1236 O O . VAL A 1 174 ? 10.123 22.200 9.230 1.00 21.27 245 VAL A O 1
ATOM 1240 N N . ALA A 1 175 ? 11.629 21.494 10.761 1.00 21.33 246 ALA A N 1
ATOM 1241 C CA . ALA A 1 175 ? 11.872 22.878 11.207 1.00 21.65 246 ALA A CA 1
ATOM 1242 C C . ALA A 1 175 ? 12.357 23.778 10.036 1.00 21.90 246 ALA A C 1
ATOM 1243 O O . ALA A 1 175 ? 11.793 24.862 9.783 1.00 22.67 246 ALA A O 1
ATOM 1245 N N . GLN A 1 176 ? 13.352 23.317 9.286 1.00 22.49 247 GLN A N 1
ATOM 1246 C CA . GLN A 1 176 ? 13.924 24.102 8.177 1.00 23.60 247 GLN A CA 1
ATOM 1247 C C . GLN A 1 176 ? 12.900 24.388 7.074 1.00 23.26 247 GLN A C 1
ATOM 1248 O O . GLN A 1 176 ? 12.860 25.497 6.540 1.00 23.24 247 GLN A O 1
ATOM 1254 N N . LYS A 1 177 ? 12.118 23.381 6.704 1.00 23.72 248 LYS A N 1
ATOM 1255 C CA . LYS A 1 177 ? 11.031 23.551 5.725 1.00 24.45 248 LYS A CA 1
ATOM 1256 C C . LYS A 1 177 ? 10.009 24.640 6.176 1.00 24.94 248 LYS A C 1
ATOM 1257 O O . LYS A 1 177 ? 9.580 25.474 5.376 1.00 25.71 248 LYS A O 1
ATOM 1263 N N . VAL A 1 178 ? 9.676 24.666 7.461 1.00 25.37 249 VAL A N 1
ATOM 1264 C CA . VAL A 1 178 ? 8.757 25.686 8.012 1.00 26.29 249 VAL A CA 1
ATOM 1265 C C . VAL A 1 178 ? 9.367 27.116 7.951 1.00 27.98 249 VAL A C 1
ATOM 1266 O O . VAL A 1 178 ? 8.744 28.028 7.418 1.00 27.70 249 VAL A O 1
ATOM 1270 N N . VAL A 1 179 ? 10.597 27.315 8.426 1.00 29.85 250 VAL A N 1
ATOM 1271 C CA . VAL A 1 179 ? 11.158 28.688 8.376 1.00 31.24 250 VAL A CA 1
ATOM 1272 C C . VAL A 1 179 ? 11.336 29.203 6.936 1.00 33.17 250 VAL A C 1
ATOM 1273 O O . VAL A 1 179 ? 11.082 30.387 6.670 1.00 32.85 250 VAL A O 1
ATOM 1277 N N . ALA A 1 180 ? 11.753 28.322 6.015 1.00 34.78 251 ALA A N 1
ATOM 1278 C CA . ALA A 1 180 ? 11.869 28.678 4.603 1.00 36.32 251 ALA A CA 1
ATOM 1279 C C . ALA A 1 180 ? 10.556 29.323 4.098 1.00 38.18 251 ALA A C 1
ATOM 1280 O O . ALA A 1 180 ? 10.579 30.417 3.515 1.00 38.01 251 ALA A O 1
ATOM 1282 N N . LEU A 1 181 ? 9.420 28.673 4.371 1.00 39.70 252 LEU A N 1
ATOM 1283 C CA . LEU A 1 181 ? 8.100 29.185 3.967 1.00 40.93 252 LEU A CA 1
ATOM 1284 C C . LEU A 1 181 ? 7.653 30.459 4.720 1.00 41.95 252 LEU A C 1
ATOM 1285 O O . LEU A 1 181 ? 6.635 31.043 4.371 1.00 42.46 252 LEU A O 1
ATOM 1287 N N . ARG A 1 182 ? 8.391 30.899 5.739 1.00 43.05 253 ARG A N 1
ATOM 1288 C CA . ARG A 1 182 ? 8.063 32.159 6.435 1.00 43.19 253 ARG A CA 1
ATOM 1289 C C . ARG A 1 182 ? 8.868 33.340 5.868 1.00 43.84 253 ARG A C 1
ATOM 1290 O O . ARG A 1 182 ? 9.260 33.336 4.694 1.00 44.52 253 ARG A O 1
#

B-factor: mean 23.29, std 6.54, range [2.0, 44.52]

Radius of gyration: 14.79 Å; Cα contacts (8 Å, |Δi|>4): 364; chains: 1; bounding box: 32×48×30 Å

Nearest PDB structures (foldseek):
  3ihw-assembly1_A  TM=1.006E+00  e=9.231E-37  Homo sapiens
  7eb6-assembly1_A  TM=9.937E-01  e=1.191E-29  Homo sapiens
  2bmj-assembly1_A  TM=9.661E-01  e=2.202E-26  Homo sapiens
  1u8z-assembly2_B  TM=9.130E-01  e=3.406E-14  Saguinus oedipus
  6gqw-assembly6_F  TM=8.912E-01  e=2.130E-13  Homo sapiens

CATH classification: 3.40.50.300

Solvent-accessible surface area: 7694 Å² total; per-residue (Å²): 164,23,37,76,92,0,59,0,0,2,4,1,27,91,60,0,12,2,18,2,0,2,62,50,8,44,72,45,69,63,72,115,88,51,37,99,92,14,17,143,84,140,53,114,9,100,3,135,73,117,52,34,25,0,38,1,45,4,42,21,21,78,5,99,113,82,1,0,63,37,2,30,0,0,0,0,0,0,2,0,32,35,66,114,0,19,94,19,0,88,92,33,12,87,43,0,48,86,85,56,81,12,95,120,1,32,10,0,0,0,0,3,44,23,43,63,58,114,102,57,82,89,69,0,83,53,80,84,0,117,150,8,11,80,70,0,66,98,17,58,22,45,40,0,11,0,60,137,23,58,55,5,103,48,0,0,45,20,0,0,89,60,5,30,82,86,151

Organism: Homo sapiens (NCBI:txid9606)

InterPro domains:
  IPR001164 Arf GTPase activating protein [PF01412] (629-739)
  IPR001164 Arf GTPase activating protein [PR00405] (638-657)
  IPR001164 Arf GTPase activating protein [PR00405] (657-674)
  IPR001164 Arf GTPase activating protein [PR00405] (678-699)
  IPR001164 Arf GTPase activating protein [PS50115] (626-746)
  IPR001164 Arf GTPase activating protein [SM00105] (626-746)
  IPR001806 Small GTPase [PF00071] (93-249)
  IPR001806 Small GTPase [PS51421] (84-375)
  IPR001849 Pleckstrin homology domain [PS50003] (367-605)
  IPR001849 Pleckstrin homology domain [SM00233] (368-607)
  IPR002110 Ankyrin repeat [PF12796] (754-843)
  IPR002110 Ankyrin repeat [PS50088] (785-817)
  IPR011993 PH-like domain superfamily [G3DSA:2.30.29.30] (365-476)
  IPR011993 PH-like domain superfamily [G3DSA:2.30.29.30] (534-608)
  IPR027417 P-loop containing nucleoside triphosphate hydrolase [G3DSA:3.40.50.300] (75-255)
  IPR027417 P-loop containing nucleoside triphosphate hydrolase [SSF52540] (88-257)
  IPR036770 Ankyrin repeat-containing domain superfamily [G3DSA:1.25.40.20] (747-846)
  IPR036770 Ankyrin repeat-containing domain superfamily [SSF48403] (753-843)
  IPR037278 ARFGAP/RecO-like zinc finger [SSF57863] (630-741)
  IPR038508 ArfGAP domain superfamily [G3DSA:1.10.220.150] (609-743)

Secondary structure (DSSP, 8-state):
----EEEEEEE--TTS-HHHHHHHHHHSS------TT-EEEEEEEEETTEEEEEEEEE-SSS--HHHHHH-SEEEEEEETT-HHHHHHHHHHHHHHHTTS-GGGS-EEEEEE-TT-BTTB---S-HHHHHHHHHHTTT-EEEEEBTTTTBTHHHHHHHHHHHHHHH-

Foldseek 3Di:
DFAAEAEEEEDWAQQFCRQQLVCCLAPVAGDRDTDQQWDWDWDWDDAPNDIYIYIYTYRNHADDQVSLVRHQAYEYTGEQLDPVRVVRSLVSLVNSVVRDDLVRHAYEYEYEDAPADPVRHGDHDPVNSQVVCVVSVNHHYDYAHSNRTRCSNVRVNVRVNVSVVSD